Protein AF-A0A416REU0-F1 (afdb_monomer)

Solvent-accessible surface area (backbone atoms only — not comparable to full-atom values): 6920 Å² total; per-residue (Å²): 123,67,68,63,57,52,52,53,52,52,50,52,50,53,48,49,47,51,72,71,66,49,78,69,51,71,52,54,52,53,34,68,36,58,41,91,93,45,79,91,45,31,48,40,59,55,46,63,72,63,28,49,79,68,46,76,48,68,49,82,54,96,86,38,31,40,31,38,39,35,24,34,48,97,88,40,69,35,37,42,32,31,39,41,38,74,70,89,87,52,75,47,77,44,84,72,47,52,38,35,93,78,34,78,59,42,64,48,45,58,52,47,54,48,51,50,58,62,68,76,102

Nearest PDB structures (foldseek):
  9bk6-assembly1_A  TM=6.288E-01  e=1.212E-01  synthetic construct
  4r80-assembly2_B  TM=6.479E-01  e=1.526E-01  synthetic construct
  1y8c-assembly1_A  TM=4.341E-01  e=1.079E+00  Clostridium acetobutylicum ATCC 824
  8cht-assembly4_D  TM=4.051E-01  e=7.207E+00  Homo sapiens
  8chv-assembly1_A  TM=3.520E-01  e=6.424E+00  Homo sapiens

Secondary structure (DSSP, 8-state):
-HHHHHHHHHHHHHHHHHHHHSPPPHHHHHHTPEETTEEEEEHHHHHHHH-EEEEEEEEE-SS-EEEEEEEEETTEEEEEEEEEEE-SS-EEEEEEEEEETT-THHHHHHHHHHHHHHH--

pLDDT: mean 73.96, std 14.8, range [38.66, 93.81]

Radius of gyration: 19.12 Å; Cα contacts (8 Å, |Δi|>4): 152; chains: 1; bounding box: 39×48×57 Å

Mean predicted aligned error: 11.54 Å

Structure (mmCIF, N/CA/C/O backbone):
data_AF-A0A416REU0-F1
#
_entry.id   AF-A0A416REU0-F1
#
loop_
_atom_site.group_PDB
_atom_site.id
_atom_site.type_symbol
_atom_site.label_atom_id
_atom_site.label_alt_id
_atom_site.label_comp_id
_atom_site.label_asym_id
_atom_site.label_entity_id
_atom_site.label_seq_id
_atom_site.pdbx_PDB_ins_code
_atom_site.Cartn_x
_atom_site.Cartn_y
_atom_site.Cartn_z
_atom_site.occupancy
_atom_site.B_iso_or_equiv
_atom_site.auth_seq_id
_atom_site.auth_comp_id
_atom_site.auth_asym_id
_atom_site.auth_atom_id
_atom_site.pdbx_PDB_model_num
ATOM 1 N N . MET A 1 1 ? 3.497 31.829 -39.347 1.00 55.19 1 MET A N 1
ATOM 2 C CA . MET A 1 1 ? 2.350 31.178 -38.671 1.00 55.19 1 MET A CA 1
ATOM 3 C C . MET A 1 1 ? 2.553 29.678 -38.441 1.00 55.19 1 MET A C 1
ATOM 5 O O . MET A 1 1 ? 2.045 29.189 -37.450 1.00 55.19 1 MET A O 1
ATOM 9 N N . ASN A 1 2 ? 3.336 28.958 -39.257 1.00 60.47 2 ASN A N 1
ATOM 10 C CA . ASN A 1 2 ? 3.532 27.504 -39.095 1.00 60.47 2 ASN A CA 1
ATOM 11 C C . ASN A 1 2 ? 4.365 27.070 -37.875 1.00 60.47 2 ASN A C 1
ATOM 13 O O . ASN A 1 2 ? 4.078 26.038 -37.285 1.00 60.47 2 ASN A O 1
ATOM 17 N N . THR A 1 3 ? 5.381 27.833 -37.469 1.00 60.34 3 THR A N 1
ATOM 18 C CA . THR A 1 3 ? 6.353 27.369 -36.461 1.00 60.34 3 THR A CA 1
ATOM 19 C C . THR A 1 3 ? 5.765 27.255 -35.049 1.00 60.34 3 THR A C 1
ATOM 21 O O . THR A 1 3 ? 6.112 26.340 -34.311 1.00 60.34 3 THR A O 1
ATOM 24 N N . ILE A 1 4 ? 4.833 28.144 -34.689 1.00 68.69 4 ILE A N 1
ATOM 25 C CA . ILE A 1 4 ? 4.171 28.145 -33.372 1.00 68.69 4 ILE A CA 1
ATOM 26 C C . ILE A 1 4 ? 3.196 26.964 -33.252 1.00 68.69 4 ILE A C 1
ATOM 28 O O . ILE A 1 4 ? 3.171 26.296 -32.225 1.00 68.69 4 ILE A O 1
ATOM 32 N N . TYR A 1 5 ? 2.447 26.654 -34.315 1.00 73.25 5 TYR A N 1
ATOM 33 C CA . TYR A 1 5 ? 1.540 25.500 -34.338 1.00 73.25 5 TYR A CA 1
ATOM 34 C C . TYR A 1 5 ? 2.289 24.170 -34.221 1.00 73.25 5 TYR A C 1
ATOM 36 O O . TYR A 1 5 ? 1.849 23.282 -33.496 1.00 73.25 5 TYR A O 1
ATOM 44 N N . ILE A 1 6 ? 3.445 24.049 -34.881 1.00 76.62 6 ILE A N 1
ATOM 45 C CA . ILE A 1 6 ? 4.294 22.855 -34.777 1.00 76.62 6 ILE A CA 1
ATOM 46 C C . ILE A 1 6 ? 4.828 22.700 -33.345 1.00 76.62 6 ILE A C 1
ATOM 48 O O . ILE A 1 6 ? 4.783 21.602 -32.801 1.00 76.62 6 ILE A O 1
ATOM 52 N N . ALA A 1 7 ? 5.258 23.788 -32.697 1.00 75.56 7 ALA A N 1
ATOM 53 C CA . ALA A 1 7 ? 5.727 23.746 -31.311 1.00 75.56 7 ALA A CA 1
ATOM 54 C C . ALA A 1 7 ? 4.624 23.325 -30.320 1.00 75.56 7 ALA A C 1
ATOM 56 O O . ALA A 1 7 ? 4.871 22.496 -29.447 1.00 75.56 7 ALA A O 1
ATOM 57 N N . PHE A 1 8 ? 3.398 23.834 -30.485 1.00 80.56 8 PHE A N 1
ATOM 58 C CA . PHE A 1 8 ? 2.253 23.421 -29.665 1.00 80.56 8 PHE A CA 1
ATOM 59 C C . PHE A 1 8 ? 1.867 21.956 -29.885 1.00 80.56 8 PHE A C 1
ATOM 61 O O . PHE A 1 8 ? 1.572 21.257 -28.919 1.00 80.56 8 PHE A O 1
ATOM 68 N N . ALA A 1 9 ? 1.907 21.472 -31.129 1.00 80.06 9 ALA A N 1
ATOM 69 C CA . ALA A 1 9 ? 1.631 20.071 -31.434 1.00 80.06 9 ALA A CA 1
ATOM 70 C C . ALA A 1 9 ? 2.678 19.133 -30.809 1.00 80.06 9 ALA A C 1
ATOM 72 O O . ALA A 1 9 ? 2.316 18.125 -30.210 1.00 80.06 9 ALA A O 1
ATOM 73 N N . VAL A 1 10 ? 3.965 19.489 -30.879 1.00 82.62 10 VAL A N 1
ATOM 74 C CA . VAL A 1 10 ? 5.050 18.719 -30.244 1.00 82.62 10 VAL A CA 1
ATOM 75 C C . VAL A 1 10 ? 4.909 18.716 -28.721 1.00 82.62 10 VAL A C 1
ATOM 77 O O . VAL A 1 10 ? 5.047 17.662 -28.107 1.00 82.62 10 VAL A O 1
ATOM 80 N N . LEU A 1 11 ? 4.578 19.857 -28.109 1.00 81.44 11 LEU A N 1
ATOM 81 C CA . LEU A 1 11 ? 4.352 19.948 -26.664 1.00 81.44 11 LEU A CA 1
ATOM 82 C C . LEU A 1 11 ? 3.149 19.104 -26.221 1.00 81.44 11 LEU A C 1
ATOM 84 O O . LEU A 1 11 ? 3.238 18.398 -25.223 1.00 81.44 11 LEU A O 1
ATOM 88 N N . ALA A 1 12 ? 2.046 19.133 -26.972 1.00 80.00 12 ALA A N 1
ATOM 89 C CA . ALA A 1 12 ? 0.865 18.329 -26.673 1.00 80.00 12 ALA A CA 1
ATOM 90 C C . ALA A 1 12 ? 1.166 16.825 -26.755 1.00 80.00 12 ALA A C 1
ATOM 92 O O . ALA A 1 12 ? 0.786 16.080 -25.858 1.00 80.00 12 ALA A O 1
ATOM 93 N N . VAL A 1 13 ? 1.901 16.382 -27.780 1.00 79.38 13 VAL A N 1
ATOM 94 C CA . VAL A 1 13 ? 2.321 14.977 -27.911 1.00 79.38 13 VAL A CA 1
ATOM 95 C C . VAL A 1 13 ? 3.287 14.582 -26.793 1.00 79.38 13 VAL A C 1
ATOM 97 O O . VAL A 1 13 ? 3.120 13.518 -26.207 1.00 79.38 13 VAL A O 1
ATOM 100 N N . ALA A 1 14 ? 4.249 15.438 -26.443 1.00 75.88 14 ALA A N 1
ATOM 101 C CA . ALA A 1 14 ? 5.175 15.186 -25.340 1.00 75.88 14 ALA A CA 1
ATOM 102 C C . ALA A 1 14 ? 4.457 15.100 -23.983 1.00 75.88 14 ALA A C 1
ATOM 104 O O . ALA A 1 14 ? 4.786 14.237 -23.175 1.00 75.88 14 ALA A O 1
ATOM 105 N N . LEU A 1 15 ? 3.447 15.944 -23.750 1.00 73.19 15 LEU A N 1
ATOM 106 C CA . LEU A 1 15 ? 2.613 15.887 -22.550 1.00 73.19 15 LEU A CA 1
ATOM 107 C C . LEU A 1 15 ? 1.759 14.620 -22.527 1.00 73.19 15 LEU A C 1
ATOM 109 O O . LEU A 1 15 ? 1.723 13.953 -21.505 1.00 73.19 15 LEU A O 1
ATOM 113 N N . ILE A 1 16 ? 1.126 14.240 -23.640 1.00 69.94 16 ILE A N 1
ATOM 114 C CA . ILE A 1 16 ? 0.357 12.987 -23.725 1.00 69.94 16 ILE A CA 1
ATOM 115 C C . ILE A 1 16 ? 1.266 11.787 -23.455 1.00 69.94 16 ILE A C 1
ATOM 117 O O . ILE A 1 16 ? 0.909 10.926 -22.663 1.00 69.94 16 ILE A O 1
ATOM 121 N N . ILE A 1 17 ? 2.460 11.750 -24.050 1.00 66.88 17 ILE A N 1
ATOM 122 C CA . ILE A 1 17 ? 3.461 10.714 -23.773 1.00 66.88 17 ILE A CA 1
ATOM 123 C C . ILE A 1 17 ? 3.823 10.717 -22.287 1.00 66.88 17 ILE A C 1
ATOM 125 O O . ILE A 1 17 ? 3.813 9.669 -21.662 1.00 66.88 17 ILE A O 1
ATOM 129 N N . HIS A 1 18 ? 4.070 11.879 -21.687 1.00 62.75 18 HIS A N 1
ATOM 130 C CA . HIS A 1 18 ? 4.389 11.957 -20.266 1.00 62.75 18 HIS A CA 1
ATOM 131 C C . HIS A 1 18 ? 3.229 11.496 -19.370 1.00 62.75 18 HIS A C 1
ATOM 133 O O . HIS A 1 18 ? 3.463 10.781 -18.408 1.00 62.75 18 HIS A O 1
ATOM 139 N N . PHE A 1 19 ? 1.979 11.833 -19.681 1.00 59.19 19 PHE A N 1
ATOM 140 C CA . PHE A 1 19 ? 0.827 11.436 -18.865 1.00 59.19 19 PHE A CA 1
ATOM 141 C C . PHE A 1 19 ? 0.392 9.980 -19.077 1.00 59.19 19 PHE A C 1
ATOM 143 O O . PHE A 1 19 ? -0.134 9.376 -18.151 1.00 59.19 19 PHE A O 1
ATOM 150 N N . VAL A 1 20 ? 0.598 9.417 -20.271 1.00 60.16 20 VAL A N 1
ATOM 151 C CA . VAL A 1 20 ? 0.134 8.064 -20.631 1.00 60.16 20 VAL A CA 1
ATOM 152 C C . VAL A 1 20 ? 1.230 7.008 -20.468 1.00 60.16 20 VAL A C 1
ATOM 154 O O . VAL A 1 20 ? 0.922 5.858 -20.184 1.00 60.16 20 VAL A O 1
ATOM 157 N N . LEU A 1 21 ? 2.502 7.378 -20.653 1.00 55.06 21 LEU A N 1
ATOM 158 C CA . LEU A 1 21 ? 3.650 6.460 -20.603 1.00 55.06 21 LEU A CA 1
ATOM 159 C C . LEU A 1 21 ? 4.535 6.662 -19.370 1.00 55.06 21 LEU A C 1
ATOM 161 O O . LEU A 1 21 ? 5.541 5.963 -19.242 1.00 55.06 21 LEU A O 1
ATOM 165 N N . SER A 1 22 ? 4.204 7.594 -18.465 1.00 57.41 22 SER A N 1
ATOM 166 C CA . SER A 1 22 ? 4.868 7.579 -17.161 1.00 57.41 22 SER A CA 1
ATOM 167 C C . SER A 1 22 ? 4.533 6.267 -16.460 1.00 57.41 22 SER A C 1
ATOM 169 O O . SER A 1 22 ? 3.367 5.862 -16.476 1.00 57.41 22 SER A O 1
ATOM 171 N N . PRO A 1 23 ? 5.527 5.599 -15.852 1.00 63.41 23 PRO A N 1
ATOM 172 C CA . PRO A 1 23 ? 5.252 4.427 -15.045 1.00 63.41 23 PRO A CA 1
ATOM 173 C C . PRO A 1 23 ? 4.210 4.810 -13.997 1.00 63.41 23 PRO A C 1
ATOM 175 O O . PRO A 1 23 ? 4.315 5.869 -13.368 1.00 63.41 23 PRO A O 1
ATOM 178 N N . LEU A 1 24 ? 3.181 3.970 -13.861 1.00 73.38 24 LEU A N 1
ATOM 179 C CA . LEU A 1 24 ? 2.170 4.128 -12.823 1.00 73.38 24 LEU A CA 1
ATOM 180 C C . LEU A 1 24 ? 2.878 4.367 -11.487 1.00 73.38 24 LEU A C 1
ATOM 182 O O . LEU A 1 24 ? 3.899 3.734 -11.191 1.00 73.38 24 LEU A O 1
ATOM 186 N N . SER A 1 25 ? 2.351 5.300 -10.692 1.00 87.88 25 SER A N 1
ATOM 187 C CA . SER A 1 25 ? 2.908 5.547 -9.364 1.00 87.88 25 SER A CA 1
ATOM 188 C C . SER A 1 25 ? 2.939 4.232 -8.566 1.00 87.88 25 SER A C 1
ATOM 190 O O . SER A 1 25 ? 2.067 3.384 -8.785 1.00 87.88 25 SER A O 1
ATOM 192 N N . PRO A 1 26 ? 3.900 4.025 -7.646 1.00 90.31 26 PRO A N 1
ATOM 193 C CA . PRO A 1 26 ? 3.948 2.808 -6.834 1.00 90.31 26 PRO A CA 1
ATOM 194 C C . PRO A 1 26 ? 2.614 2.492 -6.150 1.00 90.31 26 PRO A C 1
ATOM 196 O O . PRO A 1 26 ? 2.161 1.352 -6.173 1.00 90.31 26 PRO A O 1
ATOM 199 N N . VAL A 1 27 ? 1.938 3.528 -5.640 1.00 92.25 27 VAL A N 1
ATOM 200 C CA . VAL A 1 27 ? 0.596 3.423 -5.057 1.00 92.25 27 VAL A CA 1
ATOM 201 C C . VAL A 1 27 ? -0.416 2.896 -6.075 1.00 92.25 27 VAL A C 1
ATOM 203 O O . VAL A 1 27 ? -1.140 1.957 -5.770 1.00 92.25 27 VAL A O 1
ATOM 206 N N . SER A 1 28 ? -0.463 3.464 -7.284 1.00 91.50 28 SER A N 1
ATOM 207 C CA . SER A 1 28 ? -1.377 3.005 -8.342 1.00 91.50 28 SER A CA 1
ATOM 208 C C . SER A 1 28 ? -1.135 1.538 -8.704 1.00 91.50 28 SER A C 1
ATOM 210 O O . SER A 1 28 ? -2.083 0.777 -8.824 1.00 91.50 28 SER A O 1
ATOM 212 N N . ARG A 1 29 ? 0.133 1.121 -8.798 1.00 89.81 29 ARG A N 1
ATOM 213 C CA . ARG A 1 29 ? 0.500 -0.270 -9.114 1.00 89.81 29 ARG A CA 1
ATOM 214 C C . ARG A 1 29 ? 0.027 -1.250 -8.048 1.00 89.81 29 ARG A C 1
ATOM 216 O O . ARG A 1 29 ? -0.498 -2.300 -8.389 1.00 89.81 29 ARG A O 1
ATOM 223 N N . VAL A 1 30 ? 0.186 -0.903 -6.769 1.00 87.38 30 VAL A N 1
ATOM 224 C CA . VAL A 1 30 ? -0.323 -1.731 -5.664 1.00 87.38 30 VAL A CA 1
ATOM 225 C C . VAL A 1 30 ? -1.847 -1.770 -5.672 1.00 87.38 30 VAL A C 1
ATOM 227 O O . VAL A 1 30 ? -2.420 -2.846 -5.556 1.00 87.38 30 VAL A O 1
ATOM 230 N N . LYS A 1 31 ? -2.504 -0.622 -5.859 1.00 89.56 31 LYS A N 1
ATOM 231 C CA . LYS A 1 31 ? -3.968 -0.511 -5.911 1.00 89.56 31 LYS A CA 1
ATOM 232 C C . LYS A 1 31 ? -4.612 -1.380 -6.988 1.00 89.56 31 LYS A C 1
ATOM 234 O O . LYS A 1 31 ? -5.665 -1.956 -6.721 1.00 89.56 31 LYS A O 1
ATOM 239 N N . ASP A 1 32 ? -3.977 -1.469 -8.153 1.00 89.31 32 ASP A N 1
ATOM 240 C CA . ASP A 1 32 ? -4.456 -2.228 -9.311 1.00 89.31 32 ASP A CA 1
ATOM 241 C C . ASP A 1 32 ? -4.110 -3.727 -9.238 1.00 89.31 32 ASP A C 1
ATOM 243 O O . ASP A 1 32 ? -4.601 -4.503 -10.056 1.00 89.31 32 ASP A O 1
ATOM 247 N N . MET A 1 33 ? -3.280 -4.153 -8.276 1.00 83.69 33 MET A N 1
ATOM 248 C CA . MET A 1 33 ? -2.893 -5.556 -8.139 1.00 83.69 33 MET A CA 1
ATOM 249 C C . MET A 1 33 ? -4.093 -6.405 -7.713 1.00 83.69 33 MET A C 1
ATOM 251 O O . MET A 1 33 ? -4.789 -6.069 -6.753 1.00 83.69 33 MET A O 1
ATOM 255 N N . GLU A 1 34 ? -4.315 -7.517 -8.411 1.00 80.69 34 GLU A N 1
ATOM 256 C CA . GLU A 1 34 ? -5.308 -8.519 -8.028 1.00 80.69 34 GLU A CA 1
ATOM 257 C C . GLU A 1 34 ? -4.712 -9.528 -7.045 1.00 80.69 34 GLU A C 1
ATOM 259 O O . GLU A 1 34 ? -3.525 -9.852 -7.095 1.00 80.69 34 GLU A O 1
ATOM 264 N N . PHE A 1 35 ? -5.544 -10.055 -6.152 1.00 65.38 35 PHE A N 1
ATOM 265 C CA . PHE A 1 35 ? -5.124 -11.141 -5.274 1.00 65.38 35 PHE A CA 1
ATOM 266 C C . PHE A 1 35 ? -5.104 -12.469 -6.037 1.00 65.38 35 PHE A C 1
ATOM 268 O O . PHE A 1 35 ? -6.128 -12.893 -6.567 1.00 65.38 35 PHE A O 1
ATOM 275 N N . ASP A 1 36 ? -3.981 -13.191 -5.993 1.00 65.94 36 ASP A N 1
ATOM 276 C CA . ASP A 1 36 ? -3.840 -14.510 -6.637 1.00 65.94 36 ASP A CA 1
ATOM 277 C C . ASP A 1 36 ? -4.929 -15.515 -6.217 1.00 65.94 36 ASP A C 1
ATOM 279 O O . ASP A 1 36 ? -5.355 -16.363 -7.003 1.00 65.94 36 ASP A O 1
ATOM 283 N N . ILE A 1 37 ? -5.388 -15.428 -4.965 1.00 55.47 37 ILE A N 1
ATOM 284 C CA . ILE A 1 37 ? -6.408 -16.322 -4.401 1.00 55.47 37 ILE A CA 1
ATOM 285 C C . ILE A 1 37 ? -7.836 -15.981 -4.852 1.00 55.47 37 ILE A C 1
ATOM 287 O O . ILE A 1 37 ? -8.710 -16.844 -4.773 1.00 55.47 37 ILE A O 1
ATOM 291 N N . THR A 1 38 ? -8.061 -14.763 -5.353 1.00 59.22 38 THR A N 1
ATOM 292 C CA . THR A 1 38 ? -9.363 -14.285 -5.836 1.00 59.22 38 THR A CA 1
ATOM 293 C C . THR A 1 38 ? -9.162 -13.353 -7.037 1.00 59.22 38 THR A C 1
ATOM 295 O O . THR A 1 38 ? -9.165 -12.128 -6.880 1.00 59.22 38 THR A O 1
ATOM 298 N N . PRO A 1 39 ? -9.029 -13.916 -8.251 1.00 65.62 39 PRO A N 1
ATOM 299 C CA . PRO A 1 39 ? -8.949 -13.126 -9.474 1.00 65.62 39 PRO A CA 1
ATOM 300 C C . PRO A 1 39 ? -10.189 -12.236 -9.627 1.00 65.62 39 PRO A C 1
ATOM 302 O O . PRO A 1 39 ? -11.318 -12.701 -9.435 1.00 65.62 39 PRO A O 1
ATOM 305 N N . GLY A 1 40 ? -9.990 -10.969 -9.986 1.00 69.19 40 GLY A N 1
ATOM 306 C CA . GLY A 1 40 ? -11.061 -9.990 -10.204 1.00 69.19 40 GLY A CA 1
ATOM 307 C C . GLY A 1 40 ? -11.366 -9.030 -9.047 1.00 69.19 40 GLY A C 1
ATOM 308 O O . GLY A 1 40 ? -12.239 -8.179 -9.218 1.00 69.19 40 GLY A O 1
ATOM 309 N N . TYR A 1 41 ? -10.661 -9.121 -7.913 1.00 68.19 41 TYR A N 1
ATOM 310 C CA . TYR A 1 41 ? -10.673 -8.079 -6.879 1.00 68.19 41 TYR A CA 1
ATOM 311 C C . TYR A 1 41 ? -9.283 -7.490 -6.674 1.00 68.19 41 TYR A C 1
ATOM 313 O O . TYR A 1 41 ? -8.318 -8.224 -6.447 1.00 68.19 41 TYR A O 1
ATOM 321 N N . THR A 1 42 ? -9.197 -6.162 -6.707 1.00 83.50 42 THR A N 1
ATOM 322 C CA . THR A 1 42 ? -7.935 -5.444 -6.518 1.00 83.50 42 THR A CA 1
ATOM 323 C C . THR A 1 42 ? -7.696 -5.062 -5.058 1.00 83.50 42 THR A C 1
ATOM 325 O O . THR A 1 42 ? -8.634 -4.966 -4.256 1.00 83.50 42 THR A O 1
ATOM 328 N N . VAL A 1 43 ? -6.438 -4.785 -4.699 1.00 81.44 43 VAL A N 1
ATOM 329 C CA . VAL A 1 43 ? -6.069 -4.277 -3.364 1.00 81.44 43 VAL A CA 1
ATOM 330 C C . VAL A 1 43 ? -6.860 -3.013 -3.015 1.00 81.44 43 VAL A C 1
ATOM 332 O O . VAL A 1 43 ? -7.343 -2.885 -1.889 1.00 81.44 43 VAL A O 1
ATOM 335 N N . GLU A 1 44 ? -7.058 -2.093 -3.966 1.00 85.94 44 GLU A N 1
ATOM 336 C CA . GLU A 1 44 ? -7.842 -0.876 -3.723 1.00 85.94 44 GLU A CA 1
ATOM 337 C C . GLU A 1 44 ? -9.286 -1.181 -3.323 1.00 85.94 44 GLU A C 1
ATOM 339 O O . GLU A 1 44 ? -9.806 -0.568 -2.390 1.00 85.94 44 GLU A O 1
ATOM 344 N N . GLN A 1 45 ? -9.940 -2.116 -4.013 1.00 81.88 45 GLN A N 1
ATOM 345 C CA . GLN A 1 45 ? -11.333 -2.456 -3.732 1.00 81.88 45 GLN A CA 1
ATOM 346 C C . GLN A 1 45 ? -11.490 -3.025 -2.323 1.00 81.88 45 GLN A C 1
ATOM 348 O O . GLN A 1 45 ? -12.401 -2.623 -1.600 1.00 81.88 45 GLN A O 1
ATOM 353 N N . VAL A 1 46 ? -10.575 -3.904 -1.909 1.00 76.75 46 VAL A N 1
ATOM 354 C CA . VAL A 1 46 ? -10.582 -4.488 -0.563 1.00 76.75 46 VAL A CA 1
ATOM 355 C C . VAL A 1 46 ? -10.335 -3.418 0.498 1.00 76.75 46 VAL A C 1
ATOM 357 O O . VAL A 1 46 ? -11.089 -3.328 1.469 1.00 76.75 46 VAL A O 1
ATOM 360 N N . ILE A 1 47 ? -9.327 -2.565 0.310 1.00 82.25 47 ILE A N 1
ATOM 361 C CA . ILE A 1 47 ? -8.999 -1.514 1.279 1.00 82.25 47 ILE A CA 1
ATOM 362 C C . ILE A 1 47 ? -10.117 -0.474 1.383 1.00 82.25 47 ILE A C 1
ATOM 364 O O . ILE A 1 47 ? -10.509 -0.131 2.493 1.00 82.25 47 ILE A O 1
ATOM 368 N N . ASN A 1 48 ? -10.689 -0.019 0.266 1.00 83.06 48 ASN A N 1
ATOM 369 C CA . ASN A 1 48 ? -11.790 0.952 0.274 1.00 83.06 48 ASN A CA 1
ATOM 370 C C . ASN A 1 48 ? -13.085 0.383 0.866 1.00 83.06 48 ASN A C 1
ATOM 372 O O . ASN A 1 48 ? -13.916 1.144 1.356 1.00 83.06 48 ASN A O 1
ATOM 376 N N . HIS A 1 49 ? -13.284 -0.934 0.797 1.00 76.44 49 HIS A N 1
ATOM 377 C CA . HIS A 1 49 ? -14.411 -1.587 1.459 1.00 76.44 49 HIS A CA 1
ATOM 378 C C . HIS A 1 49 ? -14.188 -1.734 2.971 1.00 76.44 49 HIS A C 1
ATOM 380 O O . HIS A 1 49 ? -15.146 -1.716 3.738 1.00 76.44 49 HIS A O 1
ATOM 386 N N . SER A 1 50 ? -12.929 -1.878 3.391 1.00 74.06 50 SER A N 1
ATOM 387 C CA . SER A 1 50 ? -12.563 -2.183 4.779 1.00 74.06 50 SER A CA 1
ATOM 388 C C . SER A 1 50 ? -12.322 -0.938 5.627 1.00 74.06 50 SER A C 1
ATOM 390 O O . SER A 1 50 ? -12.718 -0.897 6.787 1.00 74.06 50 SER A O 1
ATOM 392 N N . LEU A 1 51 ? -11.638 0.062 5.070 1.00 79.19 51 LEU A N 1
ATOM 393 C CA . LEU A 1 51 ? -11.186 1.246 5.790 1.00 79.19 51 LEU A CA 1
ATOM 394 C C . LEU A 1 51 ? -12.024 2.464 5.426 1.00 79.19 51 LEU A C 1
ATOM 396 O O . LEU A 1 51 ? -12.323 2.730 4.262 1.00 79.19 51 LEU A O 1
ATOM 400 N N . THR A 1 52 ? -12.319 3.272 6.435 1.00 85.56 52 THR A N 1
ATOM 401 C CA . THR A 1 52 ? -12.868 4.611 6.249 1.00 85.56 52 THR A CA 1
ATOM 402 C C . THR A 1 52 ? -11.724 5.598 6.026 1.00 85.56 52 THR A C 1
ATOM 404 O O . THR A 1 52 ? -10.761 5.623 6.791 1.00 85.56 52 THR A O 1
ATOM 407 N N . ASN A 1 53 ? -11.851 6.437 4.992 1.00 88.88 53 ASN A N 1
ATOM 408 C CA . ASN A 1 53 ? -10.868 7.457 4.598 1.00 88.88 53 ASN A CA 1
ATOM 409 C C . ASN A 1 53 ? -9.422 6.927 4.470 1.00 88.88 53 ASN A C 1
ATOM 411 O O . ASN A 1 53 ? -8.534 7.431 5.154 1.00 88.88 53 ASN A O 1
ATOM 415 N N . PRO A 1 54 ? -9.162 5.925 3.610 1.00 89.94 54 PRO A N 1
ATOM 416 C CA . PRO A 1 54 ? -7.818 5.394 3.439 1.00 89.94 54 PRO A CA 1
ATOM 417 C C . PRO A 1 54 ? -6.879 6.424 2.791 1.00 89.94 54 PRO A C 1
ATOM 419 O O . PRO A 1 54 ? -7.127 6.919 1.687 1.00 89.94 54 PRO A O 1
ATOM 422 N N . GLU A 1 55 ? -5.768 6.706 3.457 1.00 93.56 55 GLU A N 1
ATOM 423 C CA . GLU A 1 55 ? -4.686 7.573 3.005 1.00 93.56 55 GLU A CA 1
ATOM 424 C C . GLU A 1 55 ? -3.491 6.734 2.563 1.00 93.56 55 GLU A C 1
ATOM 426 O O . GLU A 1 55 ? -3.002 5.890 3.308 1.00 93.56 55 GLU A O 1
ATOM 431 N N . TRP A 1 56 ? -3.012 6.983 1.345 1.00 93.38 56 TRP A N 1
ATOM 432 C CA . TRP A 1 56 ? -1.968 6.187 0.705 1.00 93.38 56 TRP A CA 1
ATOM 433 C C . TRP A 1 56 ? -0.681 6.989 0.531 1.00 93.38 56 TRP A C 1
ATOM 435 O O . TRP A 1 56 ? -0.719 8.157 0.135 1.00 93.38 56 TRP A O 1
ATOM 445 N N . SER A 1 57 ? 0.462 6.345 0.738 1.00 93.44 57 SER A N 1
ATOM 446 C CA . SER A 1 57 ? 1.786 6.913 0.477 1.00 93.44 57 SER A CA 1
ATOM 447 C C . SER A 1 57 ? 2.765 5.834 0.007 1.00 93.44 57 SER A C 1
ATOM 449 O O . SER A 1 57 ? 2.453 4.644 0.008 1.00 93.44 57 SER A O 1
ATOM 451 N N . SER A 1 58 ? 3.947 6.239 -0.454 1.00 93.81 58 SER A N 1
ATOM 452 C CA . SER A 1 58 ? 4.993 5.299 -0.861 1.00 93.81 58 SER A CA 1
ATOM 453 C C . SER A 1 58 ? 6.384 5.846 -0.584 1.00 93.81 58 SER A C 1
ATOM 455 O O . SER A 1 58 ? 6.618 7.041 -0.773 1.00 93.81 58 SER A O 1
ATOM 457 N N . GLU A 1 59 ? 7.308 4.957 -0.241 1.00 92.75 59 GLU A N 1
ATOM 458 C CA . GLU A 1 59 ? 8.725 5.241 -0.031 1.00 92.75 59 GLU A CA 1
ATOM 459 C C . GLU A 1 59 ? 9.575 4.279 -0.869 1.00 92.75 59 GLU A C 1
ATOM 461 O O . GLU A 1 59 ? 9.407 3.062 -0.815 1.00 92.75 59 GLU A 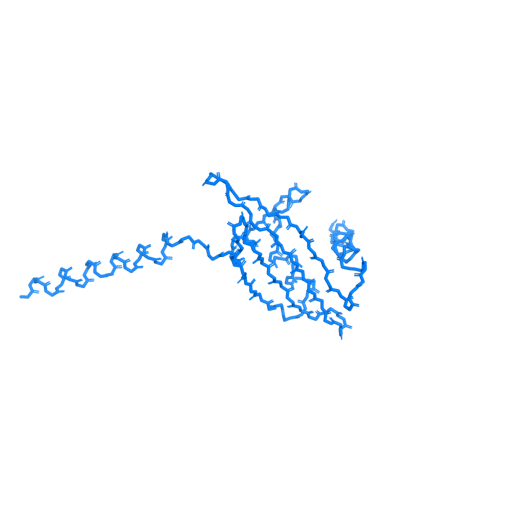O 1
ATOM 466 N N . SER A 1 60 ? 10.485 4.817 -1.680 1.00 88.19 60 SER A N 1
ATOM 467 C CA . SER A 1 60 ? 11.434 3.998 -2.436 1.00 88.19 60 SER A CA 1
ATOM 468 C C . SER A 1 60 ? 12.603 3.596 -1.540 1.00 88.19 60 SER A C 1
ATOM 470 O O . SER A 1 60 ? 13.362 4.462 -1.110 1.00 88.19 60 SER A O 1
ATOM 472 N N . GLY A 1 61 ? 12.757 2.296 -1.294 1.00 80.56 61 GLY A N 1
ATOM 473 C CA . GLY A 1 61 ? 13.962 1.710 -0.717 1.00 80.56 61 GLY A CA 1
ATOM 474 C C . GLY A 1 61 ? 14.989 1.333 -1.787 1.00 80.56 61 GLY A C 1
ATOM 475 O O . GLY A 1 61 ? 14.749 1.486 -2.987 1.00 80.56 61 GLY A O 1
ATOM 476 N N . ASP A 1 62 ? 16.137 0.820 -1.339 1.00 76.62 62 ASP A N 1
ATOM 477 C CA . ASP A 1 62 ? 17.258 0.462 -2.220 1.00 76.62 62 ASP A CA 1
ATOM 478 C C . ASP A 1 62 ? 16.911 -0.694 -3.182 1.00 76.62 62 ASP A C 1
ATOM 480 O O . ASP A 1 62 ? 17.245 -0.628 -4.364 1.00 76.62 62 ASP A O 1
ATOM 484 N N . ASP A 1 63 ? 16.191 -1.716 -2.698 1.00 81.25 63 ASP A N 1
ATOM 485 C CA . ASP A 1 63 ? 15.860 -2.933 -3.466 1.00 81.25 63 ASP A CA 1
ATOM 486 C C . ASP A 1 63 ? 14.357 -3.097 -3.762 1.00 81.25 63 ASP A C 1
ATOM 488 O O . ASP A 1 63 ? 13.955 -3.900 -4.608 1.00 81.25 63 ASP A O 1
ATOM 492 N N . CYS A 1 64 ? 13.497 -2.355 -3.065 1.00 86.19 64 CYS A N 1
ATOM 493 C CA . CYS A 1 64 ? 12.048 -2.443 -3.215 1.00 86.19 64 CYS A CA 1
ATOM 494 C C . CYS A 1 64 ? 11.376 -1.107 -2.899 1.00 86.19 64 CYS A C 1
ATOM 496 O O . CYS A 1 64 ? 11.973 -0.219 -2.295 1.00 86.19 64 CYS A O 1
ATOM 498 N N . THR A 1 65 ? 10.132 -0.940 -3.343 1.00 91.94 65 THR A N 1
ATOM 499 C CA . THR A 1 65 ? 9.317 0.222 -2.976 1.00 91.94 65 THR A CA 1
ATOM 500 C C . THR A 1 65 ? 8.283 -0.194 -1.948 1.00 91.94 65 THR A C 1
ATOM 502 O O . THR A 1 65 ? 7.528 -1.130 -2.189 1.00 91.94 65 THR A O 1
ATOM 505 N N . TYR A 1 66 ? 8.219 0.517 -0.832 1.00 90.56 66 TYR A N 1
ATOM 506 C CA . TYR A 1 66 ? 7.188 0.333 0.175 1.00 90.56 66 TYR A CA 1
ATOM 507 C C . TYR A 1 66 ? 5.986 1.208 -0.160 1.00 90.56 66 TYR A C 1
ATOM 509 O O . TYR A 1 66 ? 6.128 2.368 -0.558 1.00 90.56 66 TYR A O 1
ATOM 517 N N . VAL A 1 67 ? 4.793 0.651 -0.020 1.00 91.81 67 VAL A N 1
ATOM 518 C CA . VAL A 1 67 ? 3.524 1.354 -0.182 1.00 91.81 67 VAL A CA 1
ATOM 519 C C . VAL A 1 67 ? 2.740 1.198 1.104 1.00 91.81 67 VAL A C 1
ATOM 521 O O . VAL A 1 67 ? 2.457 0.086 1.536 1.00 91.81 67 VAL A O 1
ATOM 524 N N . TYR A 1 68 ? 2.375 2.326 1.692 1.00 91.50 68 TYR A N 1
ATOM 525 C CA . TYR A 1 68 ? 1.661 2.385 2.953 1.00 91.50 68 TYR A CA 1
ATOM 526 C C . TYR A 1 68 ? 0.225 2.816 2.706 1.00 91.50 68 TYR A C 1
ATOM 528 O O . TYR A 1 68 ? -0.035 3.703 1.885 1.00 91.50 68 TYR A O 1
ATOM 536 N N . VAL A 1 69 ? -0.702 2.238 3.457 1.00 90.69 69 VAL A N 1
ATOM 537 C CA . VAL A 1 69 ? -2.060 2.763 3.568 1.00 90.69 69 VAL A CA 1
ATOM 538 C C . VAL A 1 69 ? -2.500 2.790 5.012 1.00 90.69 69 VAL A C 1
ATOM 540 O O . VAL A 1 69 ? -2.377 1.790 5.709 1.00 90.69 69 VAL A O 1
ATOM 543 N N . TYR A 1 70 ? -3.040 3.925 5.441 1.00 88.94 70 TYR A N 1
ATOM 544 C CA . TYR A 1 70 ? -3.614 4.106 6.767 1.00 88.94 70 TYR A CA 1
ATOM 545 C C . TYR A 1 70 ? -5.083 4.483 6.656 1.00 88.94 70 TYR A C 1
ATOM 547 O O . TYR A 1 70 ? -5.468 5.190 5.733 1.00 88.94 70 TYR A O 1
ATOM 555 N N . GLY A 1 71 ? -5.914 4.050 7.591 1.00 85.94 71 GLY A N 1
ATOM 556 C CA . GLY A 1 71 ? -7.323 4.423 7.618 1.00 85.94 71 GLY A CA 1
ATOM 557 C C . GLY A 1 71 ? -7.987 4.047 8.930 1.00 85.94 71 GLY A C 1
ATOM 558 O O . GLY A 1 71 ? -7.385 3.387 9.778 1.00 85.94 71 GLY A O 1
ATOM 559 N N . ASP A 1 72 ? -9.229 4.486 9.097 1.00 85.56 72 ASP A N 1
ATOM 560 C CA . ASP A 1 72 ? -10.029 4.134 10.267 1.00 85.56 72 ASP A CA 1
ATOM 561 C C . ASP A 1 72 ? -10.776 2.824 10.033 1.00 85.56 72 ASP A C 1
ATOM 563 O O . ASP A 1 72 ? -11.424 2.628 9.001 1.00 85.56 72 ASP A O 1
ATOM 567 N N . LEU A 1 73 ? -10.717 1.948 11.023 1.00 79.62 73 LEU A N 1
ATOM 568 C CA . LEU A 1 73 ? -11.524 0.751 11.093 1.00 79.62 73 LEU A CA 1
ATOM 569 C C . LEU A 1 73 ? -12.248 0.722 12.437 1.00 79.62 73 LEU A C 1
ATOM 571 O O . LEU A 1 73 ? -11.662 0.406 13.471 1.00 79.62 73 LEU A O 1
ATOM 575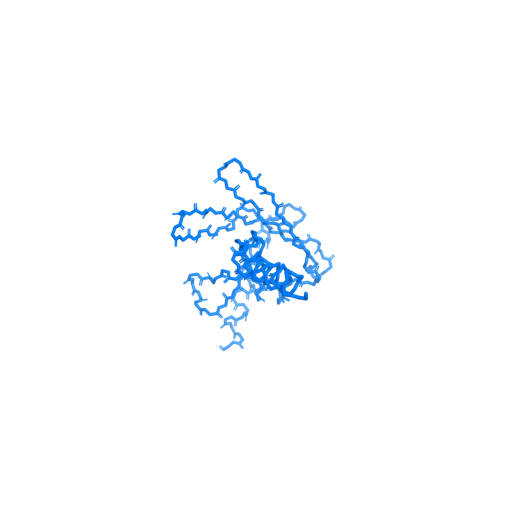 N N . GLY A 1 74 ? -13.546 1.014 12.418 1.00 76.25 74 GLY A N 1
ATOM 576 C CA . GLY A 1 74 ? -14.371 0.927 13.621 1.00 76.25 74 GLY A CA 1
ATOM 577 C C . GLY A 1 74 ? -13.933 1.882 14.737 1.00 76.25 74 GLY A C 1
ATOM 578 O 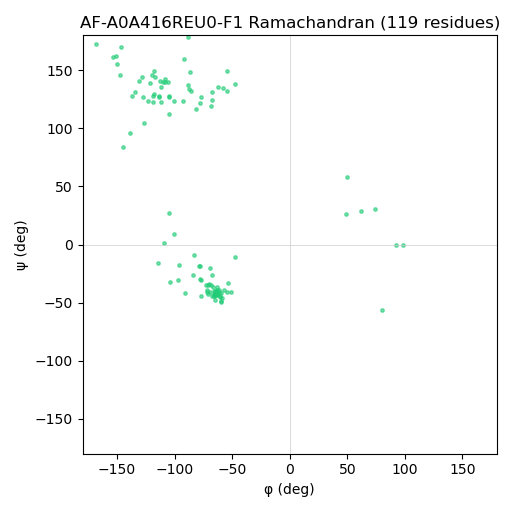O . GLY A 1 74 ? -14.160 1.574 15.906 1.00 76.25 74 GLY A O 1
ATOM 579 N N . GLY A 1 75 ? -13.329 3.026 14.394 1.00 79.19 75 GLY A N 1
ATOM 580 C CA . GLY A 1 75 ? -12.808 4.011 15.345 1.00 79.19 75 GLY A CA 1
ATOM 581 C C . GLY A 1 75 ? -11.333 3.835 15.722 1.00 79.19 75 GLY A C 1
ATOM 582 O O . GLY A 1 75 ? -10.832 4.620 16.529 1.00 79.19 75 GLY A O 1
ATOM 583 N N . GLU A 1 76 ? -10.646 2.825 15.182 1.00 80.12 76 GLU A N 1
ATOM 584 C CA . GLU A 1 76 ? -9.225 2.564 15.426 1.00 80.12 76 GLU A CA 1
ATOM 585 C C . GLU A 1 76 ? -8.389 2.849 14.170 1.00 80.12 76 GLU A C 1
ATOM 587 O O . GLU A 1 76 ? -8.779 2.504 13.054 1.00 80.12 76 GLU A O 1
ATOM 592 N N . LEU A 1 77 ? -7.205 3.445 14.352 1.00 82.31 77 LEU A N 1
ATOM 593 C CA . LEU A 1 77 ? -6.269 3.691 13.253 1.00 82.31 77 LEU A CA 1
ATOM 594 C C . LEU A 1 77 ? -5.521 2.400 12.890 1.00 82.31 77 LEU A C 1
ATOM 596 O O . LEU A 1 77 ? -4.803 1.829 13.717 1.00 82.31 77 LEU A O 1
ATOM 600 N N . VAL A 1 78 ? -5.651 1.987 11.632 1.00 80.75 78 VAL A N 1
ATOM 601 C CA . VAL A 1 78 ? -4.995 0.811 11.049 1.00 80.75 78 VAL A CA 1
ATOM 602 C C . VAL A 1 78 ? -4.064 1.258 9.930 1.00 80.75 78 VAL A C 1
ATOM 604 O O . VAL A 1 78 ? -4.384 2.191 9.198 1.00 80.75 78 VAL A O 1
ATOM 607 N N . GLY A 1 79 ? -2.923 0.591 9.789 1.00 82.81 79 GLY A N 1
ATOM 608 C CA . GLY A 1 79 ? -1.962 0.766 8.713 1.00 82.81 79 GLY A CA 1
ATOM 609 C C . GLY A 1 79 ? -1.545 -0.566 8.099 1.00 82.81 79 GLY A C 1
ATOM 610 O O . GLY A 1 79 ? -1.330 -1.536 8.819 1.00 82.81 79 GLY A O 1
ATOM 611 N N . PHE A 1 80 ? -1.393 -0.602 6.782 1.00 84.25 80 PHE A N 1
ATOM 612 C 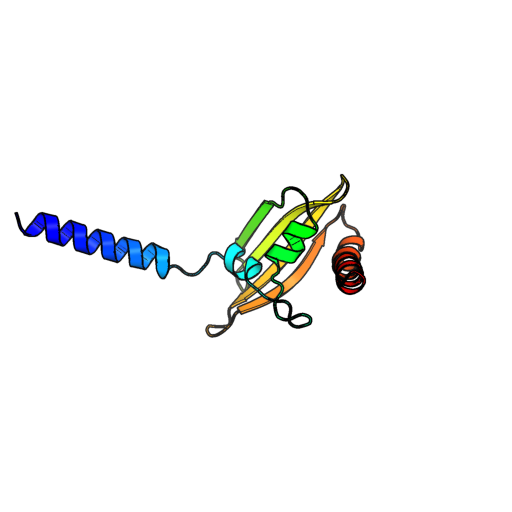CA . PHE A 1 80 ? -0.856 -1.733 6.031 1.00 84.25 80 PHE A CA 1
ATOM 613 C C . PHE A 1 80 ? 0.379 -1.275 5.263 1.00 84.25 80 PHE A C 1
ATOM 615 O O . PHE A 1 80 ? 0.379 -0.186 4.682 1.00 84.25 80 PHE A O 1
ATOM 622 N N . GLU A 1 81 ? 1.407 -2.113 5.240 1.00 88.06 81 GLU A N 1
ATOM 623 C CA . GLU A 1 81 ? 2.597 -1.933 4.420 1.00 88.06 81 GLU A CA 1
ATOM 624 C C . GLU A 1 81 ? 2.652 -3.033 3.361 1.00 88.06 81 GLU A C 1
ATOM 626 O O . GLU A 1 81 ? 2.582 -4.227 3.657 1.00 88.06 81 GLU A O 1
ATOM 631 N N . PHE A 1 82 ? 2.803 -2.616 2.112 1.00 86.75 82 PHE A N 1
ATOM 632 C CA . PHE A 1 82 ? 3.032 -3.484 0.975 1.00 86.75 82 PHE A CA 1
ATOM 633 C C . PHE A 1 82 ? 4.441 -3.265 0.445 1.00 86.75 82 PHE A C 1
ATOM 635 O O . PHE A 1 82 ? 4.868 -2.133 0.225 1.00 86.75 82 PHE A O 1
ATOM 642 N N . THR A 1 83 ? 5.138 -4.353 0.153 1.00 90.38 83 THR A N 1
ATOM 643 C CA . THR A 1 83 ? 6.381 -4.321 -0.612 1.00 90.38 83 THR A CA 1
ATOM 644 C C . THR A 1 83 ? 6.061 -4.537 -2.084 1.00 90.38 83 THR A C 1
ATOM 646 O O . THR A 1 83 ? 5.469 -5.551 -2.448 1.00 90.38 83 THR A O 1
ATOM 649 N N . LEU A 1 84 ? 6.468 -3.590 -2.925 1.00 89.44 84 LEU A N 1
ATOM 650 C CA . LEU A 1 84 ? 6.415 -3.652 -4.380 1.00 89.44 84 LEU A CA 1
ATOM 651 C C . LEU A 1 84 ? 7.825 -3.905 -4.924 1.00 89.4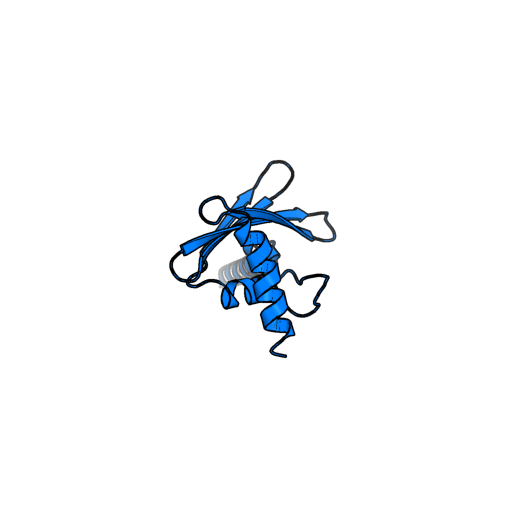4 84 LEU A C 1
ATOM 653 O O . LEU A 1 84 ? 8.701 -3.033 -4.868 1.00 89.44 84 LEU A O 1
ATOM 657 N N . THR A 1 85 ? 8.024 -5.083 -5.504 1.00 88.19 85 THR A N 1
ATOM 658 C CA . THR A 1 85 ? 9.263 -5.468 -6.185 1.00 88.19 85 THR A CA 1
ATOM 659 C C . THR A 1 85 ? 8.993 -5.596 -7.676 1.00 88.19 85 THR A C 1
ATOM 661 O O . THR A 1 85 ? 8.130 -6.360 -8.102 1.00 88.19 85 THR A O 1
ATOM 664 N N . SER A 1 86 ? 9.736 -4.842 -8.484 1.00 82.56 86 SER A N 1
ATOM 665 C CA . SER A 1 86 ? 9.581 -4.864 -9.937 1.00 82.56 86 SER A CA 1
ATOM 666 C C . SER A 1 86 ? 10.663 -5.730 -10.568 1.00 82.56 86 SER A C 1
ATOM 668 O O . SER A 1 86 ? 11.853 -5.481 -10.376 1.00 82.56 86 SER A O 1
ATOM 670 N N . HIS A 1 87 ? 10.254 -6.733 -11.340 1.00 80.56 87 HIS A N 1
ATOM 671 C CA . HIS A 1 87 ? 11.147 -7.672 -12.023 1.00 80.56 87 HIS A CA 1
ATOM 672 C C . HIS A 1 87 ? 11.257 -7.397 -13.532 1.00 80.56 87 HIS A C 1
ATOM 674 O O . HIS A 1 87 ? 11.553 -8.292 -14.320 1.00 80.56 87 HIS A O 1
ATOM 680 N N . GLY A 1 88 ? 11.047 -6.143 -13.945 1.00 73.75 88 GLY A N 1
ATOM 681 C CA . GLY A 1 88 ? 11.136 -5.691 -15.337 1.00 73.75 88 GLY A CA 1
ATOM 682 C C . GLY A 1 88 ? 9.887 -6.022 -16.151 1.00 73.75 88 GLY A C 1
ATOM 683 O O . GLY A 1 88 ? 9.250 -5.112 -16.673 1.00 73.75 88 GLY A O 1
ATOM 684 N N . ASP A 1 89 ? 9.520 -7.303 -16.204 1.00 77.31 89 ASP A N 1
ATOM 685 C CA . ASP A 1 89 ? 8.386 -7.793 -17.002 1.00 77.31 89 ASP A CA 1
ATOM 686 C C . ASP A 1 89 ? 7.091 -7.937 -16.186 1.00 77.31 89 ASP A C 1
ATOM 688 O O . ASP A 1 89 ? 6.003 -8.035 -16.753 1.00 77.31 89 ASP A O 1
ATOM 692 N N . TYR A 1 90 ? 7.200 -7.968 -14.858 1.00 71.81 90 TYR A N 1
ATOM 693 C CA . TYR A 1 90 ? 6.069 -8.062 -13.943 1.00 71.81 90 TYR A CA 1
ATOM 694 C C . TYR A 1 90 ? 6.404 -7.435 -12.592 1.00 71.81 90 TYR A C 1
ATOM 696 O O . TYR A 1 90 ? 7.573 -7.278 -12.221 1.00 71.81 90 TYR A O 1
ATOM 704 N N . ASP A 1 91 ? 5.349 -7.1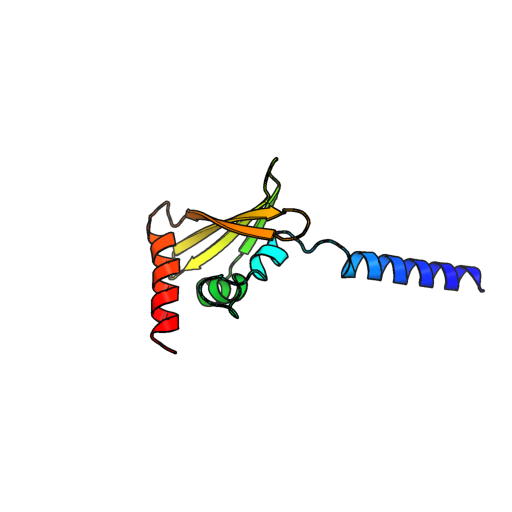20 -11.852 1.00 82.25 91 ASP A N 1
ATOM 705 C CA . ASP A 1 91 ? 5.426 -6.619 -10.491 1.00 82.25 91 ASP A CA 1
ATOM 706 C C . ASP A 1 91 ? 4.957 -7.684 -9.522 1.00 82.25 91 ASP A C 1
ATOM 708 O O . ASP A 1 91 ? 3.986 -8.391 -9.780 1.00 82.25 91 ASP A O 1
ATOM 712 N N . TYR A 1 92 ? 5.657 -7.786 -8.402 1.00 82.94 92 TYR A N 1
ATOM 713 C CA . TYR A 1 92 ? 5.255 -8.611 -7.282 1.00 82.94 92 TYR A CA 1
ATOM 714 C C . TYR A 1 92 ? 4.934 -7.700 -6.106 1.00 82.94 92 TYR A C 1
ATOM 716 O O . TYR A 1 92 ? 5.744 -6.846 -5.735 1.00 82.94 92 TYR A O 1
ATOM 724 N N . VAL A 1 93 ? 3.740 -7.874 -5.546 1.00 83.06 93 VAL A N 1
ATOM 725 C CA . VAL A 1 93 ? 3.288 -7.149 -4.361 1.00 83.06 93 VAL A CA 1
ATOM 726 C C . VAL A 1 93 ? 3.019 -8.157 -3.262 1.00 83.06 93 VAL A C 1
ATOM 728 O O . VAL A 1 93 ? 2.266 -9.109 -3.450 1.00 83.06 93 VAL A O 1
ATOM 731 N N . SER A 1 94 ? 3.614 -7.929 -2.100 1.00 82.06 94 SER A N 1
ATOM 732 C CA . SER A 1 94 ? 3.340 -8.702 -0.891 1.00 82.06 94 SER A CA 1
ATOM 733 C C . SER A 1 94 ? 3.018 -7.775 0.264 1.00 82.06 94 SER A C 1
ATOM 735 O O . SER A 1 94 ? 3.634 -6.719 0.395 1.00 82.06 94 SER A O 1
ATOM 737 N N . LEU A 1 95 ? 2.103 -8.193 1.132 1.00 78.81 95 LEU A N 1
ATOM 738 C CA . LEU A 1 95 ? 1.908 -7.546 2.424 1.00 78.81 95 LEU A CA 1
ATOM 739 C C . LEU A 1 95 ? 3.140 -7.822 3.298 1.00 78.81 95 LEU A C 1
ATOM 741 O O . LEU A 1 95 ? 3.471 -8.987 3.522 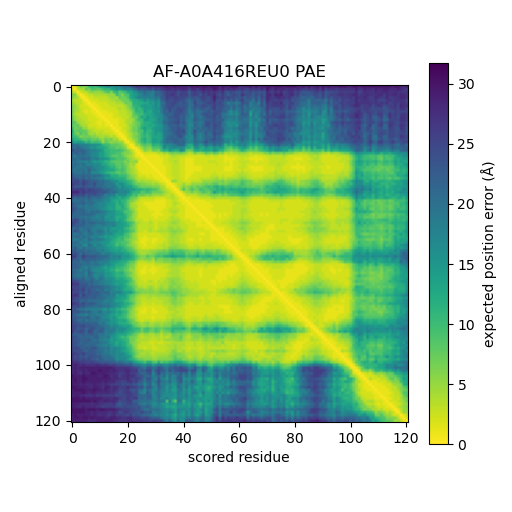1.00 78.81 95 LEU A O 1
ATOM 745 N N . SER A 1 96 ? 3.845 -6.774 3.723 1.00 80.75 96 SER A N 1
ATOM 746 C CA . SER A 1 96 ? 5.083 -6.881 4.507 1.00 80.75 96 SER A CA 1
ATOM 747 C C . SER A 1 96 ? 4.896 -6.562 5.982 1.00 80.75 96 SER A C 1
ATOM 749 O O . SER A 1 96 ? 5.571 -7.174 6.807 1.00 80.75 96 SER A O 1
ATOM 751 N N . ASP A 1 97 ? 3.972 -5.663 6.32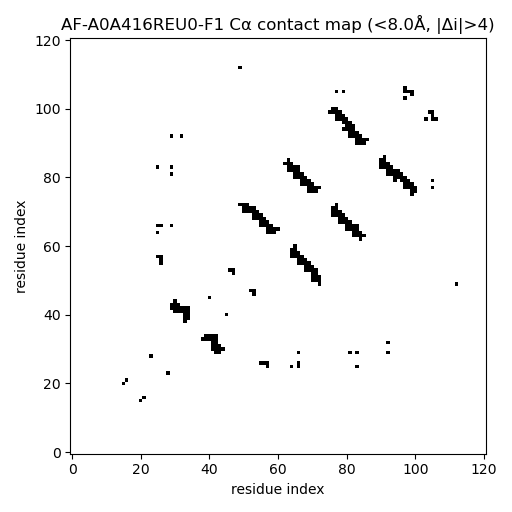1 1.00 76.81 97 ASP A N 1
ATOM 752 C CA . ASP A 1 97 ? 3.634 -5.359 7.710 1.00 76.81 97 ASP A CA 1
ATOM 753 C C . ASP A 1 97 ? 2.168 -4.929 7.843 1.00 76.81 97 ASP A C 1
ATOM 755 O O . ASP A 1 97 ? 1.549 -4.420 6.901 1.00 76.81 97 ASP A O 1
ATOM 759 N N . VAL A 1 98 ? 1.611 -5.115 9.037 1.00 73.25 98 VAL A N 1
ATOM 760 C CA . VAL A 1 98 ? 0.314 -4.560 9.415 1.00 73.25 98 VAL A CA 1
ATOM 761 C C . VAL A 1 98 ? 0.401 -3.999 10.820 1.00 73.25 98 VAL A C 1
ATOM 763 O O . VAL A 1 98 ? 0.771 -4.681 11.773 1.00 73.25 98 VAL A O 1
ATOM 766 N N . THR A 1 99 ? -0.016 -2.750 10.971 1.00 72.19 99 THR A N 1
ATOM 767 C CA . THR A 1 99 ? -0.036 -2.069 12.255 1.00 72.19 99 THR A CA 1
ATOM 768 C C . THR A 1 99 ? -1.451 -1.662 12.618 1.00 72.19 99 THR A C 1
ATOM 770 O O . THR A 1 99 ? -2.129 -0.930 11.912 1.00 72.19 99 THR A O 1
ATOM 773 N N . MET A 1 100 ? -1.916 -2.133 13.764 1.00 63.97 100 MET A N 1
ATOM 774 C CA . MET A 1 100 ? -3.123 -1.629 14.403 1.00 63.97 100 MET A CA 1
ATOM 775 C C . MET A 1 100 ? -2.816 -1.546 15.882 1.00 63.97 100 MET A C 1
ATOM 777 O O . MET A 1 100 ? -2.807 -2.574 16.564 1.00 63.97 100 MET A O 1
ATOM 781 N N . ASN A 1 101 ? -2.419 -0.364 16.357 1.00 60.91 101 ASN A N 1
ATOM 782 C CA . ASN A 1 101 ? -1.862 -0.225 17.707 1.00 60.91 101 ASN A CA 1
ATOM 783 C C . ASN A 1 101 ? -0.742 -1.267 18.015 1.00 60.91 101 ASN A C 1
ATOM 785 O O . ASN A 1 101 ? -0.543 -1.642 19.168 1.00 60.91 101 ASN A O 1
ATOM 789 N N . GLY A 1 102 ? -0.026 -1.770 16.990 1.00 49.44 102 GLY A N 1
ATOM 790 C CA . GLY A 1 102 ? 0.997 -2.823 17.111 1.00 49.44 102 GLY A CA 1
ATOM 791 C C . GLY A 1 102 ? 0.490 -4.259 17.353 1.00 49.44 102 GLY A C 1
ATOM 792 O O . GLY A 1 102 ? 1.175 -5.022 18.034 1.00 49.44 102 GLY A O 1
ATOM 793 N N . THR A 1 103 ? -0.697 -4.648 16.861 1.00 43.69 103 THR A N 1
ATOM 794 C CA . THR A 1 103 ? -1.304 -5.968 17.145 1.00 43.69 103 THR A CA 1
ATOM 795 C C . THR A 1 103 ? -1.519 -6.866 15.912 1.00 43.69 103 THR A C 1
ATOM 797 O O . THR A 1 103 ? -1.828 -6.388 14.826 1.00 43.69 103 THR A O 1
ATOM 800 N N . TRP A 1 104 ? -1.439 -8.189 16.133 1.00 45.94 104 TRP A N 1
ATOM 801 C CA . TRP A 1 104 ? -1.779 -9.338 15.258 1.00 45.94 104 TRP A CA 1
ATOM 802 C C . TRP A 1 104 ? -3.147 -9.269 14.543 1.00 45.94 104 TRP A C 1
ATOM 804 O O . TRP A 1 104 ? -3.438 -10.056 13.646 1.00 45.94 104 TRP A O 1
ATOM 814 N N . MET A 1 105 ? -3.985 -8.309 14.928 1.00 43.22 105 MET A N 1
ATOM 815 C CA . MET A 1 105 ? -5.355 -8.138 14.463 1.00 43.22 105 MET A CA 1
ATOM 816 C C . MET A 1 105 ? -5.443 -7.708 12.992 1.00 43.22 105 MET A C 1
ATOM 818 O O . MET A 1 105 ? -6.481 -7.887 12.376 1.00 43.22 105 MET A O 1
ATOM 822 N N . GLY A 1 106 ? -4.376 -7.147 12.419 1.00 46.12 106 GLY A N 1
ATOM 823 C CA . GLY A 1 106 ? -4.331 -6.688 11.030 1.00 46.12 106 GLY A CA 1
ATOM 824 C C . GLY A 1 106 ? -4.289 -7.808 9.979 1.00 46.12 106 GLY A C 1
ATOM 825 O O . GLY A 1 106 ? -4.976 -7.737 8.959 1.00 46.12 106 GLY A O 1
ATOM 826 N N . GLU A 1 107 ? -3.538 -8.877 10.258 1.00 49.19 107 GLU A N 1
ATOM 827 C CA . GLU A 1 107 ? -3.552 -10.108 9.454 1.00 49.19 107 GLU A CA 1
ATOM 828 C C . GLU A 1 107 ? -4.889 -10.839 9.615 1.00 49.19 107 GLU A C 1
ATOM 830 O O . GLU A 1 107 ? -5.482 -11.286 8.631 1.00 49.19 107 GLU A O 1
ATOM 835 N N . GLU A 1 108 ? -5.422 -10.885 10.841 1.00 51.59 108 GLU A N 1
ATOM 836 C CA . GLU A 1 108 ? -6.762 -11.416 11.085 1.00 51.59 108 GLU A CA 1
ATOM 837 C C . GLU A 1 108 ? -7.842 -10.603 10.389 1.00 51.59 108 GLU A C 1
ATOM 839 O O . GLU A 1 108 ? -8.777 -11.195 9.884 1.00 51.59 108 GLU A O 1
ATOM 844 N N . MET A 1 109 ? -7.706 -9.282 10.304 1.00 55.16 109 MET A N 1
ATOM 845 C CA . MET A 1 109 ? -8.619 -8.371 9.616 1.00 55.16 109 MET A CA 1
ATOM 846 C C . MET A 1 109 ? -8.664 -8.620 8.110 1.00 55.16 109 MET A C 1
ATOM 848 O O . MET A 1 109 ? -9.747 -8.680 7.531 1.00 55.16 109 MET A O 1
ATOM 852 N N . ALA A 1 110 ? -7.509 -8.831 7.476 1.00 50.09 110 ALA A N 1
ATOM 853 C CA . ALA A 1 110 ? -7.455 -9.240 6.076 1.00 50.09 110 ALA A CA 1
ATOM 854 C C . ALA A 1 110 ? -8.145 -10.602 5.867 1.00 50.09 110 ALA A C 1
ATOM 856 O O . ALA A 1 110 ? -8.915 -10.756 4.920 1.00 50.09 110 ALA A O 1
ATOM 857 N N . VAL A 1 111 ? -7.951 -11.559 6.786 1.00 53.75 111 VAL A N 1
ATOM 858 C CA . VAL A 1 111 ? -8.600 -12.886 6.763 1.00 53.75 111 VAL A CA 1
ATOM 859 C C . VAL A 1 111 ? -10.098 -12.828 7.123 1.00 53.75 111 VAL A C 1
ATOM 861 O O . VAL A 1 111 ? -10.891 -13.572 6.546 1.00 53.75 111 VAL A O 1
ATOM 864 N N . PHE A 1 112 ? -10.524 -11.946 8.029 1.00 54.16 112 PHE A N 1
ATOM 865 C CA . PHE A 1 112 ? -11.914 -11.794 8.475 1.00 54.16 112 PHE A CA 1
ATOM 866 C C . PHE A 1 112 ? -12.748 -11.052 7.440 1.00 54.16 112 PHE A C 1
ATOM 868 O O . PHE A 1 112 ? -13.847 -11.501 7.121 1.00 54.16 112 PHE A O 1
ATOM 875 N N . THR A 1 113 ? -12.224 -9.966 6.864 1.00 52.44 113 THR A N 1
ATOM 876 C CA . THR A 1 113 ? -12.870 -9.298 5.730 1.00 52.44 113 THR A CA 1
ATOM 877 C C . THR A 1 113 ? -12.973 -10.256 4.540 1.00 52.44 113 THR A C 1
ATOM 879 O O . THR A 1 113 ? -14.025 -10.335 3.913 1.00 52.44 113 THR A O 1
ATOM 882 N N . TYR A 1 114 ? -11.943 -11.075 4.298 1.00 52.03 114 TYR A N 1
ATOM 883 C CA . TYR A 1 114 ? -11.953 -12.168 3.318 1.00 52.03 114 TYR A CA 1
ATOM 884 C C . TYR A 1 114 ? -13.041 -13.227 3.592 1.00 52.03 114 TYR A C 1
ATOM 886 O O . TYR A 1 114 ? -13.817 -13.556 2.696 1.00 52.03 114 TYR A O 1
ATOM 894 N N . MET A 1 115 ? -13.166 -13.732 4.825 1.00 52.62 115 MET A N 1
ATOM 895 C CA . MET A 1 115 ? -14.203 -14.713 5.178 1.00 52.62 115 MET A CA 1
ATOM 896 C C . MET A 1 115 ? -15.619 -14.127 5.158 1.00 52.62 115 MET A C 1
ATOM 898 O O . MET A 1 115 ? -16.552 -14.829 4.771 1.00 52.62 115 MET A O 1
ATOM 902 N N . SER A 1 116 ? -15.792 -12.861 5.542 1.00 52.00 116 SER A N 1
ATOM 903 C CA . SER A 1 116 ? -17.099 -12.194 5.521 1.00 52.00 116 SER A CA 1
ATOM 904 C C . SER A 1 116 ? -17.563 -11.922 4.090 1.00 52.00 116 SER A C 1
ATOM 906 O O . SER A 1 116 ? -18.709 -12.204 3.761 1.00 52.00 116 SER A O 1
ATOM 908 N N . LEU A 1 117 ? -16.668 -11.466 3.207 1.00 45.84 117 LEU A N 1
ATOM 909 C CA . 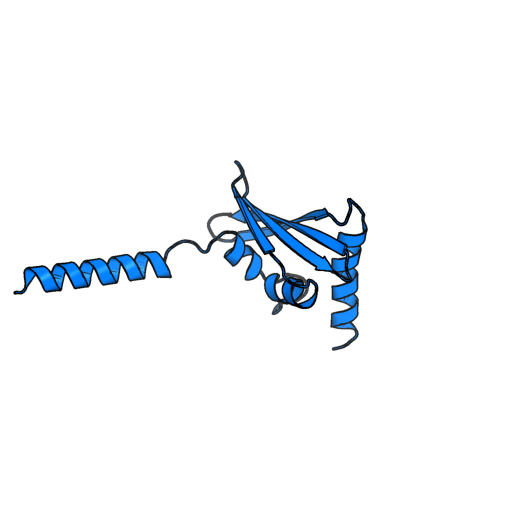LEU A 1 117 ? -16.987 -11.228 1.795 1.00 45.84 117 LEU A CA 1
ATOM 910 C C . LEU A 1 117 ? -17.296 -12.526 1.037 1.00 45.84 117 LEU A C 1
ATOM 912 O O . LEU A 1 117 ? -18.186 -12.534 0.196 1.00 45.84 117 LEU A O 1
ATOM 916 N N . CYS A 1 118 ? -16.614 -13.634 1.340 1.00 43.78 118 CYS A N 1
ATOM 917 C CA . CYS A 1 118 ? -16.932 -14.940 0.749 1.00 43.78 118 CYS A CA 1
ATOM 918 C C . CYS A 1 118 ? -18.148 -15.637 1.388 1.00 43.78 118 CYS A C 1
ATOM 920 O O . CYS A 1 118 ? -18.681 -16.568 0.792 1.00 43.78 118 CYS A O 1
ATOM 922 N N . GLY A 1 119 ? -18.563 -15.238 2.594 1.00 47.38 119 GLY A N 1
ATOM 923 C CA . GLY A 1 119 ? -19.757 -15.762 3.268 1.00 47.38 119 GLY A CA 1
ATOM 924 C C . GLY A 1 119 ? -21.059 -15.075 2.846 1.00 47.38 119 GLY A C 1
ATOM 925 O O . GLY A 1 119 ? -22.116 -15.701 2.910 1.00 47.38 119 GLY A O 1
ATOM 926 N N . ASP A 1 120 ? -20.969 -13.822 2.389 1.00 42.44 120 ASP A N 1
ATOM 927 C CA . ASP A 1 120 ? -22.102 -12.994 1.953 1.00 42.44 120 ASP A CA 1
ATOM 928 C C . ASP A 1 120 ? -22.274 -12.927 0.413 1.00 42.44 120 ASP A C 1
ATOM 930 O O . ASP A 1 120 ? -23.106 -12.158 -0.078 1.00 42.44 120 ASP A O 1
ATOM 934 N N . MET A 1 121 ? -21.525 -13.741 -0.351 1.00 38.66 121 MET A N 1
ATOM 935 C CA . MET A 1 121 ? -21.670 -13.926 -1.810 1.00 38.66 121 MET A CA 1
ATOM 936 C C . MET A 1 121 ? -22.277 -15.283 -2.181 1.00 38.66 121 MET A C 1
ATOM 938 O O . MET A 1 121 ? -21.738 -16.323 -1.742 1.00 38.66 121 MET A O 1
#

Sequence (121 aa):
MNTIYIAFAVLAVALIIHFVLSPLSPVSRVKDMEFDITPGYTVEQVINHSLTNPEWSSESGDDCTYVYVYGDLGGELVGFEFTLTSHGDYDYVSLSDVTMNGTWMGEEMAVFTYMSLCGDM

Foldseek 3Di:
DPPVVVVVVVVVVVVCCCVVVPPDDPQRQQQQDDDPVDPPDGPVNLCPVAFDPKDKDWDDDPQWIKIKIWGDGPNWIKMWIWTWGDPPVDIDIDTDDIDTVNDPVRVVSSVVSVVVVVVVD